Protein AF-A0A1Y5SYD5-F1 (afdb_monomer)

Structure (mmCIF, N/CA/C/O backbone):
data_AF-A0A1Y5SYD5-F1
#
_entry.id   AF-A0A1Y5SYD5-F1
#
loop_
_atom_site.group_PDB
_atom_site.id
_atom_site.type_symbol
_atom_site.label_atom_id
_atom_site.label_alt_id
_atom_site.label_comp_id
_atom_site.label_asym_id
_atom_site.label_entity_id
_atom_site.label_seq_id
_atom_site.pdbx_PDB_ins_code
_atom_site.Cartn_x
_atom_site.Cartn_y
_atom_site.Cartn_z
_atom_site.occupancy
_atom_site.B_iso_or_equiv
_atom_site.auth_seq_id
_atom_site.auth_comp_id
_atom_site.auth_asym_id
_atom_site.auth_atom_id
_atom_site.pdbx_PDB_model_num
ATOM 1 N N . MET A 1 1 ? -19.498 5.921 37.062 1.00 61.53 1 MET A N 1
ATOM 2 C CA . MET A 1 1 ? -19.412 4.989 35.910 1.00 61.53 1 MET A CA 1
ATOM 3 C C . MET A 1 1 ? -19.217 3.583 36.452 1.00 61.53 1 MET A C 1
ATOM 5 O O . MET A 1 1 ? -18.599 3.466 37.499 1.00 61.53 1 MET A O 1
ATOM 9 N N . THR A 1 2 ? -19.760 2.544 35.812 1.00 80.69 2 THR A N 1
ATOM 10 C CA . THR A 1 2 ? -19.455 1.154 36.202 1.00 80.69 2 THR A CA 1
ATOM 11 C C . THR A 1 2 ? -18.032 0.801 35.763 1.00 80.69 2 THR A C 1
ATOM 13 O O . THR A 1 2 ? -17.541 1.348 34.774 1.00 80.69 2 THR A O 1
ATOM 16 N N . GLU A 1 3 ? -17.371 -0.119 36.466 1.00 86.50 3 GLU A N 1
ATOM 17 C CA . GLU A 1 3 ? -16.031 -0.609 36.103 1.00 86.50 3 GLU A CA 1
ATOM 18 C C . GLU A 1 3 ? -15.981 -1.121 34.648 1.00 86.50 3 GLU A C 1
ATOM 20 O O . GLU A 1 3 ? -15.036 -0.848 33.909 1.00 86.50 3 GLU A O 1
ATOM 25 N N . ALA A 1 4 ? -17.060 -1.770 34.196 1.00 82.56 4 ALA A N 1
ATOM 26 C CA . ALA A 1 4 ? -17.231 -2.228 32.819 1.00 82.56 4 ALA A CA 1
ATOM 27 C C . ALA A 1 4 ? -17.229 -1.078 31.791 1.00 82.56 4 ALA A C 1
ATOM 29 O O . ALA A 1 4 ? -16.587 -1.186 30.750 1.00 82.56 4 ALA A O 1
ATOM 30 N N . SER A 1 5 ? -17.885 0.049 32.090 1.00 84.31 5 SER A N 1
ATOM 31 C CA . SER A 1 5 ? -17.905 1.224 31.206 1.00 84.31 5 SER A CA 1
ATOM 32 C C . SER A 1 5 ? -16.523 1.880 31.088 1.00 84.31 5 SER A C 1
ATOM 34 O O . SER A 1 5 ? -16.147 2.327 30.006 1.00 84.31 5 SER A O 1
ATOM 36 N N . ILE A 1 6 ? -15.738 1.890 32.171 1.00 88.62 6 ILE A N 1
ATOM 37 C CA . ILE A 1 6 ? -14.353 2.387 32.153 1.00 88.62 6 ILE A CA 1
ATOM 38 C C . ILE A 1 6 ? -13.479 1.488 31.267 1.00 88.62 6 ILE A C 1
ATOM 40 O O . ILE A 1 6 ? -12.752 1.996 30.414 1.00 88.62 6 ILE A O 1
ATOM 44 N N . LYS A 1 7 ? -13.599 0.163 31.415 1.00 90.81 7 LYS A N 1
ATOM 45 C CA . LYS A 1 7 ? -12.859 -0.820 30.607 1.00 90.81 7 LYS A CA 1
ATOM 46 C C . LYS A 1 7 ? -13.189 -0.723 29.113 1.00 90.81 7 LYS A C 1
ATOM 48 O O . LYS A 1 7 ? -12.272 -0.714 28.299 1.00 90.81 7 LYS A O 1
ATOM 53 N N . ILE A 1 8 ? -14.467 -0.592 28.744 1.00 91.00 8 ILE A N 1
ATOM 54 C CA . ILE A 1 8 ? -14.881 -0.416 27.337 1.00 91.00 8 ILE A CA 1
ATOM 55 C C . ILE A 1 8 ? -14.248 0.846 26.743 1.00 91.00 8 ILE A C 1
ATOM 57 O O . ILE A 1 8 ? -13.679 0.792 25.656 1.00 91.00 8 ILE A O 1
ATOM 61 N N . ARG A 1 9 ? -14.263 1.959 27.484 1.00 90.00 9 ARG A N 1
ATOM 62 C CA . ARG A 1 9 ? -13.658 3.216 27.031 1.00 90.00 9 ARG A CA 1
ATOM 63 C C . ARG A 1 9 ? -12.140 3.108 26.853 1.00 90.00 9 ARG A C 1
ATOM 65 O O . ARG A 1 9 ? -11.602 3.628 25.883 1.00 90.00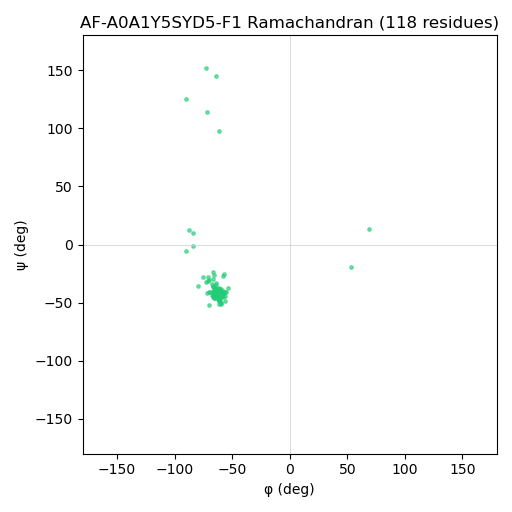 9 ARG A O 1
ATOM 72 N N . GLN A 1 10 ? -11.443 2.413 27.752 1.00 92.88 10 GLN A N 1
ATOM 73 C CA . GLN A 1 10 ? -10.005 2.151 27.607 1.00 92.88 10 GLN A CA 1
ATOM 74 C C . GLN A 1 10 ? -9.702 1.297 26.368 1.00 92.88 10 GLN A C 1
ATOM 76 O O . GLN A 1 10 ? -8.787 1.616 25.609 1.00 92.88 10 GLN A O 1
ATOM 81 N N . LEU A 1 11 ? -10.489 0.242 26.132 1.00 94.38 11 LEU A N 1
ATOM 82 C CA . LEU A 1 11 ? -10.358 -0.594 24.938 1.00 94.38 11 LEU A CA 1
ATOM 83 C C . LEU A 1 11 ? -10.627 0.196 23.657 1.00 94.38 11 LEU A C 1
ATOM 85 O O . LEU A 1 11 ? -9.928 -0.008 22.669 1.00 94.38 11 LEU A O 1
ATOM 89 N N . GLN A 1 12 ? -11.595 1.113 23.678 1.00 92.62 12 GLN A N 1
ATOM 90 C CA . GLN A 1 12 ? -11.895 1.976 22.540 1.00 92.62 12 GLN A CA 1
ATOM 91 C C . GLN A 1 12 ? -10.702 2.866 22.180 1.00 92.62 12 GLN A C 1
ATOM 93 O O . GLN A 1 12 ? -10.298 2.887 21.022 1.00 92.62 12 GLN A O 1
ATOM 98 N N . VAL A 1 13 ? -10.081 3.524 23.165 1.00 94.12 13 VAL A N 1
ATOM 99 C CA . VAL A 1 13 ? -8.885 4.355 22.934 1.00 94.12 13 VAL A CA 1
ATOM 100 C C . VAL A 1 13 ? -7.750 3.530 22.317 1.00 94.12 13 VAL A C 1
ATOM 102 O O . VAL A 1 13 ? -7.091 3.973 21.376 1.00 94.12 13 VAL A O 1
ATOM 105 N N . LEU A 1 14 ? -7.536 2.303 22.803 1.00 95.56 14 LEU A N 1
ATOM 106 C CA . LEU A 1 14 ? -6.526 1.401 22.243 1.00 95.56 14 LEU A CA 1
ATOM 107 C C . LEU A 1 14 ? -6.864 0.961 20.811 1.00 95.56 14 LEU A C 1
ATOM 109 O O . LEU A 1 14 ? -5.970 0.883 19.967 1.00 95.56 14 LEU A O 1
ATOM 113 N N . ALA A 1 15 ? -8.136 0.681 20.524 1.00 94.69 15 ALA A N 1
ATOM 114 C CA . ALA A 1 15 ? -8.590 0.294 19.192 1.00 94.69 15 ALA A CA 1
ATOM 115 C C . ALA A 1 15 ? -8.458 1.446 18.183 1.00 94.69 15 ALA A C 1
ATOM 117 O O . ALA A 1 15 ? -7.987 1.227 17.068 1.00 94.69 15 ALA A O 1
ATOM 118 N N . GLU A 1 16 ? -8.780 2.675 18.587 1.00 95.50 16 GLU A N 1
ATOM 119 C CA . GLU A 1 16 ? -8.593 3.884 17.778 1.00 95.50 16 GLU A CA 1
ATOM 120 C C . GLU A 1 16 ? -7.109 4.135 17.478 1.00 95.50 16 GLU A C 1
ATOM 122 O O . GLU A 1 16 ? -6.739 4.352 16.323 1.00 95.50 16 GLU A O 1
ATOM 127 N N . LEU A 1 17 ? -6.233 4.015 18.482 1.00 97.00 17 LEU A N 1
ATOM 128 C CA . LEU A 1 17 ? -4.786 4.130 18.280 1.00 97.00 17 LEU A CA 1
ATOM 129 C C . LEU A 1 17 ? -4.259 3.061 17.312 1.00 97.00 17 LEU A C 1
ATOM 131 O O . LEU A 1 17 ? -3.450 3.352 16.425 1.00 97.00 17 LEU A O 1
ATOM 135 N N . LYS A 1 18 ? -4.732 1.820 17.465 1.00 96.06 18 LYS A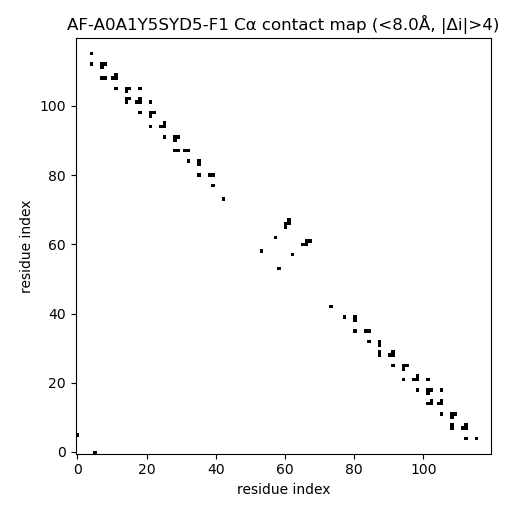 N 1
ATOM 136 C CA . LYS A 1 18 ? -4.374 0.715 16.575 1.00 96.06 18 LYS A CA 1
ATOM 137 C C . LYS A 1 18 ? -4.825 1.001 15.145 1.00 96.06 18 LYS A C 1
ATOM 139 O O . LYS A 1 18 ? -4.007 0.885 14.241 1.00 96.06 18 LYS A O 1
ATOM 144 N N . LEU A 1 19 ? -6.075 1.418 14.944 1.00 97.12 19 LEU A N 1
ATOM 145 C CA . LEU A 1 19 ? -6.600 1.792 13.631 1.00 97.12 19 LEU A CA 1
ATOM 146 C C . LEU A 1 19 ? -5.755 2.895 12.983 1.00 97.12 19 LEU A C 1
ATOM 148 O O . LEU A 1 19 ? -5.326 2.730 11.845 1.00 97.12 19 LEU A O 1
ATOM 152 N N . ASN A 1 20 ? -5.447 3.966 13.717 1.00 97.75 20 ASN A N 1
ATOM 153 C CA . ASN A 1 20 ? -4.609 5.055 13.210 1.00 97.75 20 ASN A CA 1
ATOM 154 C C . ASN A 1 20 ? -3.230 4.555 12.767 1.00 97.75 20 ASN A C 1
ATOM 156 O O . ASN A 1 20 ? -2.753 4.924 11.699 1.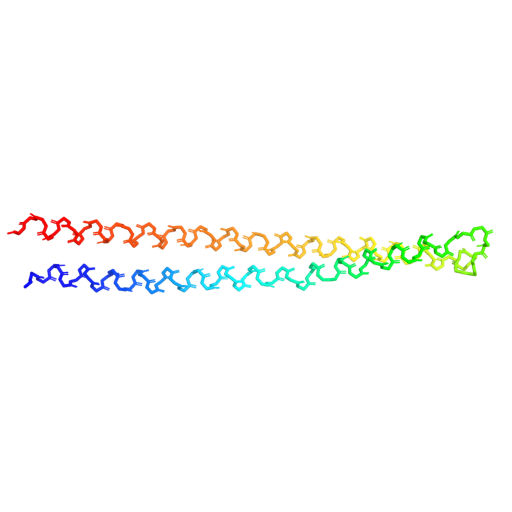00 97.75 20 ASN A O 1
ATOM 160 N N . THR A 1 21 ? -2.622 3.660 13.547 1.00 97.94 21 THR A N 1
ATOM 161 C CA . THR A 1 21 ? -1.339 3.036 13.192 1.00 97.94 21 THR A CA 1
ATOM 162 C C . THR A 1 21 ? -1.438 2.256 11.879 1.00 97.94 21 THR A C 1
ATOM 164 O O . THR A 1 21 ? -0.560 2.368 11.027 1.00 97.94 21 THR A O 1
ATOM 167 N N . GLU A 1 22 ? -2.506 1.478 11.684 1.00 97.06 22 GLU A N 1
ATOM 168 C CA . GLU A 1 22 ? -2.672 0.706 10.449 1.00 97.06 22 GLU A CA 1
ATOM 169 C C . GLU A 1 22 ? -2.967 1.590 9.227 1.00 97.06 22 GLU A C 1
ATOM 171 O O . GLU A 1 22 ? -2.545 1.246 8.123 1.00 97.06 22 GLU A O 1
ATOM 176 N N . LEU A 1 23 ? -3.637 2.733 9.412 1.00 96.94 23 LEU A N 1
ATOM 177 C CA . LEU A 1 23 ? -3.858 3.722 8.352 1.00 96.94 23 LEU A CA 1
ATOM 178 C C . LEU A 1 23 ? -2.561 4.434 7.948 1.00 96.94 23 LEU A C 1
ATOM 180 O O . LEU A 1 23 ? -2.315 4.622 6.758 1.00 96.94 23 LEU A O 1
ATOM 184 N N . VAL A 1 24 ? -1.706 4.782 8.916 1.00 97.88 24 VAL A N 1
ATOM 185 C CA . VAL A 1 24 ? -0.373 5.342 8.634 1.00 97.88 24 VAL A CA 1
ATOM 186 C C . VAL A 1 24 ? 0.456 4.348 7.822 1.00 97.88 24 VAL A C 1
ATOM 188 O O . VAL A 1 24 ? 0.983 4.712 6.775 1.00 97.88 24 VAL A O 1
ATOM 191 N N . ARG A 1 25 ? 0.472 3.071 8.216 1.00 96.75 25 ARG A N 1
ATOM 192 C CA . ARG A 1 25 ? 1.161 2.011 7.460 1.00 96.75 25 ARG A CA 1
ATOM 193 C C . ARG A 1 25 ? 0.624 1.841 6.040 1.00 96.75 25 ARG A C 1
ATOM 195 O O . ARG A 1 25 ? 1.404 1.655 5.113 1.00 96.75 25 ARG A O 1
ATOM 202 N N . LEU A 1 26 ? -0.695 1.926 5.837 1.00 95.50 26 LEU A N 1
ATOM 203 C CA . LEU A 1 26 ? -1.274 1.919 4.485 1.00 95.50 26 LEU A CA 1
ATOM 204 C C . LEU A 1 26 ? -0.762 3.087 3.639 1.00 95.50 26 LEU A C 1
ATOM 206 O O . LEU A 1 26 ? -0.456 2.903 2.459 1.00 95.50 26 LEU A O 1
ATOM 210 N N . SER A 1 27 ? -0.659 4.277 4.233 1.00 95.38 27 SER A N 1
ATOM 211 C CA . SER A 1 27 ? -0.109 5.452 3.557 1.00 95.38 27 SER A CA 1
ATOM 212 C C . SER A 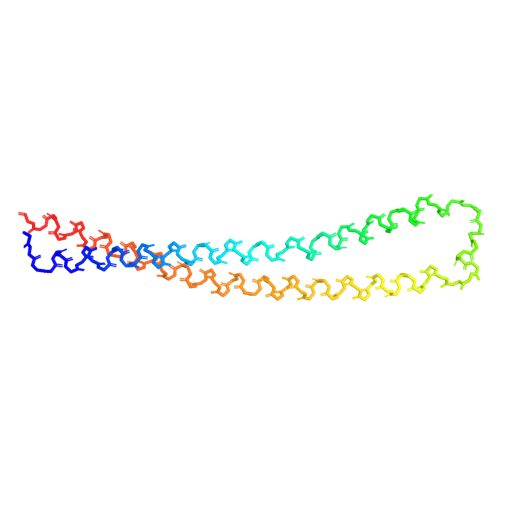1 27 ? 1.368 5.266 3.208 1.00 95.38 27 SER A C 1
ATOM 214 O O . SER A 1 27 ? 1.778 5.631 2.109 1.00 95.38 27 SER A O 1
ATOM 216 N N . GLU A 1 28 ? 2.161 4.685 4.108 1.00 97.00 28 GLU A N 1
ATOM 217 C CA . GLU A 1 28 ? 3.579 4.384 3.874 1.00 97.00 28 GLU A CA 1
ATOM 218 C C . GLU A 1 28 ? 3.753 3.400 2.710 1.00 97.00 28 GLU A C 1
ATOM 220 O O . GLU A 1 28 ? 4.504 3.685 1.779 1.00 97.00 28 GLU A O 1
ATOM 225 N N . ILE A 1 29 ? 2.989 2.301 2.693 1.00 94.88 29 ILE A N 1
ATOM 226 C CA . ILE A 1 29 ? 3.014 1.323 1.591 1.00 94.88 29 ILE A CA 1
ATOM 227 C C . ILE A 1 29 ? 2.587 1.978 0.274 1.00 94.88 29 ILE A C 1
ATOM 229 O O . ILE A 1 29 ? 3.194 1.733 -0.765 1.00 94.88 29 ILE A O 1
ATOM 233 N N . SER A 1 30 ? 1.573 2.844 0.304 1.00 91.56 30 SER A N 1
ATOM 234 C CA . SER A 1 30 ? 1.138 3.576 -0.893 1.00 91.56 30 SER A CA 1
ATOM 235 C C . SER A 1 30 ? 2.230 4.526 -1.400 1.00 91.56 30 SER A C 1
ATOM 237 O O . SER A 1 30 ? 2.381 4.718 -2.603 1.00 91.56 30 SER A O 1
ATOM 239 N N . HIS A 1 31 ? 3.038 5.092 -0.500 1.00 95.06 31 HIS A N 1
ATOM 240 C CA . HIS A 1 31 ? 4.176 5.925 -0.878 1.00 95.06 31 HIS A CA 1
ATOM 241 C C . HIS A 1 31 ? 5.323 5.117 -1.510 1.00 95.06 31 HIS A C 1
ATOM 243 O O . HIS A 1 31 ? 6.028 5.655 -2.369 1.00 95.06 31 HIS A O 1
ATOM 249 N N . GLU A 1 32 ? 5.479 3.826 -1.176 1.00 95.31 32 GLU A N 1
ATOM 250 C CA . GLU A 1 32 ? 6.452 2.931 -1.830 1.00 95.31 32 GLU A CA 1
ATOM 251 C C . GLU A 1 32 ? 6.221 2.836 -3.353 1.00 95.31 32 GLU A C 1
ATOM 253 O O . GLU A 1 32 ? 7.178 2.624 -4.098 1.00 95.31 32 GLU A O 1
ATOM 258 N N . GLU A 1 33 ? 4.988 3.045 -3.842 1.00 93.38 33 GLU A N 1
ATOM 259 C CA . GLU A 1 33 ? 4.655 3.020 -5.278 1.00 93.38 33 GLU A CA 1
ATOM 260 C C . GLU A 1 33 ? 5.310 4.174 -6.063 1.00 93.38 33 GLU A C 1
ATOM 262 O O . GLU A 1 33 ? 5.541 4.057 -7.270 1.00 93.38 33 GLU A O 1
ATOM 267 N N . SER A 1 34 ? 5.656 5.282 -5.396 1.00 94.94 34 SER A N 1
ATOM 268 C CA . SER A 1 34 ? 6.148 6.502 -6.051 1.00 94.94 34 SER A CA 1
ATOM 269 C C . SER A 1 34 ? 7.448 6.289 -6.834 1.00 94.94 34 SER A C 1
ATOM 271 O O . SER A 1 34 ? 7.574 6.758 -7.968 1.00 94.94 34 SER A O 1
ATOM 273 N N . VAL A 1 35 ? 8.400 5.541 -6.269 1.00 95.00 35 VAL A N 1
ATOM 274 C CA . VAL A 1 35 ? 9.716 5.309 -6.880 1.00 95.00 35 VAL A CA 1
ATOM 275 C C . VAL A 1 35 ? 9.613 4.414 -8.126 1.00 95.00 35 VAL A C 1
ATOM 277 O O . VAL A 1 35 ? 10.091 4.834 -9.184 1.00 95.00 35 VAL A O 1
ATOM 280 N N . PRO A 1 36 ? 8.974 3.226 -8.086 1.00 95.06 36 PRO A N 1
ATOM 281 C CA . PRO A 1 36 ? 8.753 2.415 -9.284 1.00 95.06 36 PRO A CA 1
ATOM 282 C C . PRO A 1 36 ? 7.996 3.163 -10.391 1.00 95.06 36 PRO A C 1
ATOM 284 O O . PRO A 1 36 ? 8.376 3.070 -11.560 1.00 95.06 36 PRO A O 1
ATOM 287 N N . LEU A 1 37 ? 6.974 3.953 -10.040 1.00 95.50 37 LEU A N 1
ATOM 288 C CA . LEU A 1 37 ? 6.218 4.753 -11.010 1.00 95.50 37 LEU A CA 1
ATOM 289 C C . LEU A 1 37 ? 7.077 5.846 -11.658 1.00 95.50 37 LEU A C 1
ATOM 291 O O . LEU A 1 37 ? 7.014 6.034 -12.874 1.00 95.50 37 LEU A O 1
ATOM 295 N N . ALA A 1 38 ? 7.917 6.534 -10.880 1.00 96.19 38 ALA A N 1
ATOM 296 C CA . ALA A 1 38 ? 8.849 7.527 -11.410 1.00 96.19 38 ALA A CA 1
ATOM 297 C C . ALA A 1 38 ? 9.853 6.897 -12.389 1.00 96.19 38 ALA A C 1
ATOM 299 O O . ALA A 1 38 ? 10.094 7.446 -13.465 1.00 96.19 38 ALA A O 1
ATOM 300 N N . ARG A 1 39 ? 10.382 5.710 -12.064 1.00 95.31 39 ARG A N 1
ATOM 301 C CA . ARG A 1 39 ? 11.291 4.961 -12.949 1.00 95.31 39 ARG A CA 1
ATOM 302 C C . ARG A 1 39 ? 10.601 4.530 -14.242 1.00 95.31 39 ARG A C 1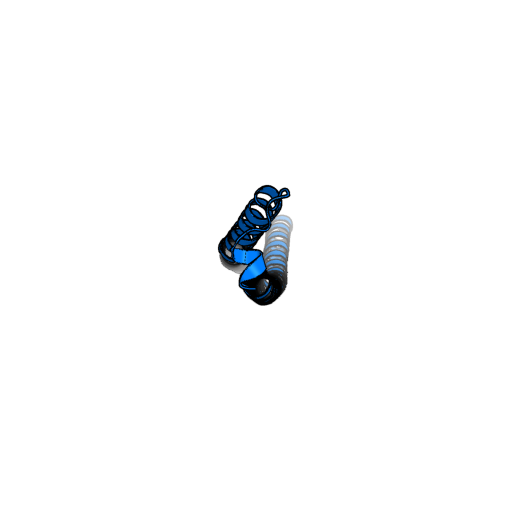
ATOM 304 O O . ARG A 1 39 ? 11.177 4.677 -15.316 1.00 95.31 39 ARG A O 1
ATOM 311 N N . LEU A 1 40 ? 9.356 4.057 -14.160 1.00 95.44 40 LEU A N 1
ATOM 312 C CA . LEU A 1 40 ? 8.568 3.699 -15.341 1.00 95.44 40 LEU A CA 1
ATOM 313 C C . LEU A 1 40 ? 8.339 4.911 -16.251 1.00 95.44 40 LEU A C 1
ATOM 315 O O . LEU A 1 40 ? 8.487 4.808 -17.468 1.00 95.44 40 LEU A O 1
ATOM 319 N N . LYS A 1 41 ? 8.012 6.063 -15.652 1.00 95.31 41 LYS A N 1
ATOM 320 C CA . LYS A 1 41 ? 7.824 7.325 -16.371 1.00 95.31 41 LYS A CA 1
ATOM 321 C C . LYS A 1 41 ? 9.107 7.767 -17.074 1.00 95.31 41 LYS A C 1
ATOM 323 O O . LYS A 1 41 ? 9.030 8.157 -18.233 1.00 95.31 41 LYS A O 1
ATOM 328 N N . ALA A 1 42 ? 10.262 7.655 -16.417 1.00 94.50 42 ALA A N 1
ATOM 329 C CA . ALA A 1 42 ? 11.553 7.984 -17.018 1.00 94.50 42 ALA A CA 1
ATOM 330 C C . ALA A 1 42 ? 11.854 7.111 -18.250 1.00 94.50 42 ALA A C 1
ATOM 332 O O . ALA A 1 42 ? 12.227 7.634 -19.295 1.00 94.50 42 ALA A O 1
ATOM 333 N N . ILE A 1 43 ? 11.607 5.796 -18.175 1.00 93.31 43 ILE A N 1
ATOM 334 C CA . ILE A 1 43 ? 11.783 4.897 -19.330 1.00 93.31 43 ILE A CA 1
ATOM 335 C C . ILE A 1 43 ? 10.822 5.268 -20.465 1.00 93.31 43 ILE A C 1
ATOM 337 O O . ILE A 1 43 ? 11.220 5.282 -21.625 1.00 93.31 43 ILE A O 1
ATOM 341 N N . ALA A 1 44 ? 9.562 5.581 -20.151 1.00 92.19 44 ALA A N 1
ATOM 342 C CA . ALA A 1 44 ? 8.580 5.976 -21.160 1.00 92.19 44 ALA A CA 1
ATOM 343 C C . ALA A 1 44 ? 8.947 7.300 -21.857 1.00 92.19 44 ALA A C 1
ATOM 345 O O . ALA A 1 44 ? 8.743 7.427 -23.061 1.00 92.19 44 ALA A O 1
ATOM 346 N N . GLN A 1 45 ? 9.508 8.264 -21.120 1.00 91.38 45 GLN A N 1
ATOM 347 C CA . GLN A 1 45 ? 10.015 9.520 -21.683 1.00 91.38 45 GLN A CA 1
ATOM 348 C C . GLN A 1 45 ? 11.194 9.273 -22.630 1.00 91.38 45 GLN A C 1
ATOM 350 O O . GLN A 1 45 ? 11.221 9.795 -23.744 1.00 91.38 45 GLN A O 1
ATOM 355 N N . GLU A 1 46 ? 12.130 8.415 -22.234 1.00 87.50 46 GLU A N 1
ATOM 356 C CA . GLU A 1 46 ? 13.260 8.047 -23.087 1.00 87.50 46 GLU A CA 1
ATOM 357 C C . GLU A 1 46 ? 12.790 7.312 -24.361 1.00 87.50 46 GLU A C 1
ATOM 359 O O . GLU A 1 46 ? 13.256 7.605 -25.460 1.00 87.50 46 GLU A O 1
ATOM 364 N N . GLU A 1 47 ? 11.780 6.435 -24.263 1.00 86.50 47 GLU A N 1
ATOM 365 C CA . GLU A 1 47 ? 11.156 5.787 -25.432 1.00 86.50 47 GLU A CA 1
ATOM 366 C C . GLU A 1 47 ? 10.546 6.788 -26.416 1.00 86.50 47 GLU A C 1
ATOM 368 O O . GLU A 1 47 ? 10.628 6.575 -27.627 1.00 86.50 47 GLU A O 1
ATOM 373 N N . THR A 1 48 ? 9.922 7.861 -25.923 1.00 84.25 48 THR A N 1
ATOM 374 C CA . THR A 1 48 ? 9.400 8.920 -26.797 1.00 84.25 48 THR A CA 1
ATOM 375 C C . THR A 1 48 ? 10.527 9.687 -27.482 1.00 84.25 48 THR A C 1
ATOM 377 O O . THR A 1 48 ? 10.483 9.848 -28.699 1.00 84.25 48 THR A O 1
ATOM 380 N N . HIS A 1 49 ? 11.595 10.036 -26.757 1.00 79.44 49 HIS A N 1
ATOM 381 C CA . HIS A 1 49 ? 12.762 10.704 -27.340 1.00 79.44 49 HIS A CA 1
ATOM 382 C C . HIS A 1 49 ? 13.445 9.864 -28.429 1.00 79.44 49 HIS A C 1
ATOM 384 O O . HIS A 1 49 ? 13.836 10.399 -29.467 1.00 79.44 49 HIS A O 1
ATOM 390 N N . HIS A 1 50 ? 13.552 8.547 -28.241 1.00 72.88 50 HIS A N 1
ATOM 391 C CA . HIS A 1 50 ? 14.101 7.652 -29.262 1.00 72.88 50 HIS A CA 1
ATOM 392 C C . HIS A 1 50 ? 13.231 7.569 -30.523 1.00 72.88 50 HIS A C 1
ATOM 394 O O . HIS A 1 50 ? 13.770 7.494 -31.627 1.00 72.88 50 HIS A O 1
ATOM 400 N N . LYS A 1 51 ? 11.900 7.604 -30.381 1.00 71.81 51 LYS A N 1
ATOM 401 C CA . LYS A 1 51 ? 10.967 7.575 -31.520 1.00 71.81 51 LYS A CA 1
ATOM 402 C C . LYS A 1 51 ? 10.975 8.881 -32.309 1.00 71.81 51 LYS A C 1
ATOM 404 O O . LYS A 1 51 ? 10.990 8.835 -33.536 1.00 71.81 51 LYS A O 1
ATOM 409 N N . ASP A 1 52 ? 11.015 10.018 -31.620 1.00 68.44 52 ASP A N 1
ATOM 410 C CA . ASP A 1 52 ? 10.973 11.342 -32.250 1.00 68.44 52 ASP A CA 1
ATOM 411 C C . ASP A 1 52 ? 12.274 11.666 -33.009 1.00 68.44 52 ASP A C 1
ATOM 413 O O . ASP A 1 52 ? 12.242 12.311 -34.056 1.00 68.44 52 ASP A O 1
ATOM 417 N N . ASN A 1 53 ? 13.416 11.146 -32.545 1.00 62.38 53 ASN A N 1
ATOM 418 C CA . ASN A 1 53 ? 14.721 11.309 -33.199 1.00 62.38 53 ASN A CA 1
ATOM 419 C C . ASN A 1 53 ? 14.994 10.286 -34.327 1.00 62.38 53 ASN A C 1
ATOM 421 O O . ASN A 1 53 ? 16.054 10.330 -34.948 1.00 62.38 53 ASN A O 1
ATOM 425 N N . GLY A 1 54 ? 14.074 9.350 -34.594 1.00 56.56 54 GLY A N 1
ATOM 426 C CA . GLY A 1 54 ? 14.222 8.280 -35.595 1.00 56.56 54 GLY A CA 1
ATOM 427 C C . GLY A 1 54 ? 13.785 8.644 -37.023 1.00 56.56 54 GLY A C 1
ATOM 428 O O . GLY A 1 54 ? 13.610 7.753 -37.856 1.00 56.56 54 GLY A O 1
ATOM 429 N N . GLY A 1 55 ? 13.550 9.925 -37.315 1.00 49.41 55 GLY A N 1
ATOM 430 C CA . GLY A 1 55 ? 13.081 10.392 -38.621 1.00 49.41 55 GLY A CA 1
ATOM 431 C C . GLY A 1 55 ? 14.147 10.320 -39.723 1.00 49.41 55 GLY A C 1
ATOM 432 O O . GLY A 1 55 ? 15.105 11.077 -39.688 1.00 49.41 55 GLY A O 1
ATOM 433 N N . PHE A 1 56 ? 13.914 9.447 -40.714 1.00 50.12 56 PHE A N 1
ATOM 434 C CA . PHE A 1 56 ? 14.487 9.334 -42.079 1.00 50.12 56 PHE A CA 1
ATOM 435 C C . PHE A 1 56 ? 16.017 9.288 -42.285 1.00 50.12 56 PHE A C 1
ATOM 437 O O . PHE A 1 56 ? 16.463 8.785 -43.316 1.00 50.12 56 PHE A O 1
ATOM 444 N N . GLU A 1 57 ? 16.835 9.722 -41.332 1.00 55.84 57 GLU A N 1
ATOM 445 C CA . GLU A 1 57 ? 18.274 9.475 -41.330 1.00 55.84 57 GLU A CA 1
ATOM 446 C C . GLU A 1 57 ? 18.551 8.165 -40.592 1.00 55.84 57 GLU A C 1
ATOM 448 O O . GLU A 1 57 ? 18.131 7.973 -39.450 1.00 55.84 57 GLU A O 1
ATOM 453 N N . ILE A 1 58 ? 19.252 7.234 -41.246 1.00 56.53 58 ILE A N 1
ATOM 454 C CA . ILE A 1 58 ? 19.732 6.016 -40.589 1.00 56.53 58 ILE A CA 1
ATOM 455 C C . ILE A 1 58 ? 20.679 6.458 -39.470 1.00 56.53 58 ILE A C 1
ATOM 457 O O . ILE A 1 58 ? 21.846 6.769 -39.713 1.00 56.53 58 ILE A O 1
ATOM 461 N N . SER A 1 59 ? 20.165 6.520 -38.242 1.00 61.97 59 SER A N 1
ATOM 462 C CA . SER A 1 59 ? 20.946 6.986 -37.105 1.00 61.97 59 SER A CA 1
ATOM 463 C C . SER A 1 59 ? 22.120 6.033 -36.861 1.00 61.97 59 SER A C 1
ATOM 465 O O . SER A 1 59 ? 22.017 4.812 -37.018 1.00 61.97 59 SER A O 1
ATOM 467 N N . GLN A 1 60 ? 23.260 6.578 -36.440 1.00 60.97 60 GLN A N 1
ATOM 468 C CA . GLN A 1 60 ? 24.457 5.790 -36.129 1.00 60.97 60 GLN A CA 1
ATOM 469 C C . GLN A 1 60 ? 24.188 4.712 -35.055 1.00 60.97 60 GLN A C 1
ATOM 471 O O . GLN A 1 60 ? 24.841 3.669 -35.041 1.00 60.97 60 GLN A O 1
ATOM 476 N N . ALA A 1 61 ? 23.186 4.930 -34.194 1.00 60.31 61 ALA A N 1
ATOM 477 C CA . ALA A 1 61 ? 22.728 3.971 -33.189 1.00 60.31 61 ALA A CA 1
ATOM 478 C C . ALA A 1 61 ? 21.954 2.780 -33.787 1.00 60.31 61 ALA A C 1
ATOM 480 O O . ALA A 1 61 ? 22.041 1.666 -33.260 1.00 60.31 61 ALA A O 1
ATOM 481 N N . ALA A 1 62 ? 21.229 2.991 -34.891 1.00 60.81 62 ALA A N 1
ATOM 482 C CA . ALA A 1 62 ? 20.582 1.918 -35.642 1.00 60.81 62 ALA A CA 1
ATOM 483 C C . ALA A 1 62 ? 21.626 1.044 -36.360 1.00 60.81 62 ALA A C 1
ATOM 485 O O . ALA A 1 62 ? 21.547 -0.182 -36.307 1.00 60.81 62 ALA A O 1
ATOM 486 N N . LEU A 1 63 ? 22.662 1.663 -36.940 1.00 62.03 63 LEU A N 1
ATOM 487 C CA . LEU A 1 63 ? 23.778 0.958 -37.589 1.00 62.03 63 LEU A CA 1
ATOM 488 C C . LEU A 1 63 ? 24.642 0.151 -36.606 1.00 62.03 63 LEU A C 1
ATOM 490 O O . LEU A 1 63 ? 25.200 -0.876 -36.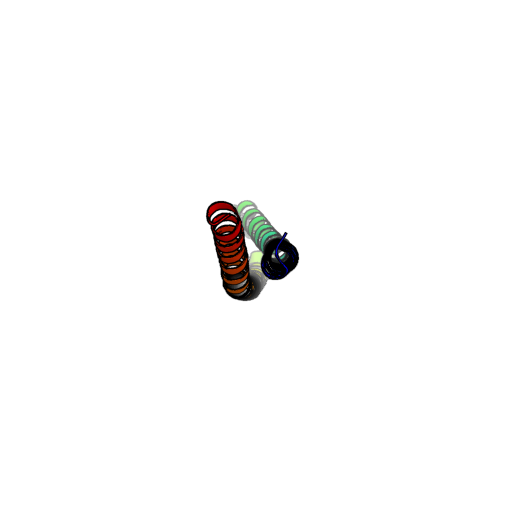984 1.00 62.03 63 LEU A O 1
ATOM 494 N N . SER A 1 64 ? 24.747 0.585 -35.347 1.00 70.31 64 SER A N 1
ATOM 495 C CA . SER A 1 64 ? 25.538 -0.092 -34.308 1.00 70.31 64 SER A CA 1
ATOM 496 C C . SER A 1 64 ? 24.758 -1.139 -33.495 1.00 70.31 64 SER A C 1
ATOM 498 O O . SER A 1 64 ? 25.341 -1.822 -32.647 1.00 70.31 64 SER A O 1
ATOM 500 N N . GLY A 1 65 ? 23.441 -1.265 -33.711 1.00 73.44 65 GLY A N 1
ATOM 501 C CA . GLY A 1 65 ? 22.562 -2.147 -32.932 1.00 73.44 65 GLY A CA 1
ATOM 502 C C . GLY A 1 65 ? 22.350 -1.704 -31.476 1.00 73.44 65 GLY A C 1
ATOM 503 O O . GLY A 1 65 ? 21.853 -2.484 -30.658 1.00 73.44 65 GLY A O 1
ATOM 504 N N . MET A 1 66 ? 22.730 -0.470 -31.127 1.00 76.38 66 MET A N 1
ATOM 505 C CA . MET A 1 66 ? 22.522 0.094 -29.788 1.00 76.38 66 MET A CA 1
ATOM 506 C C . MET A 1 66 ? 21.036 0.246 -29.454 1.00 76.38 66 MET A C 1
ATOM 508 O O . MET A 1 66 ? 20.663 -0.006 -28.311 1.00 76.38 66 MET A O 1
ATOM 512 N N . ASP A 1 67 ? 20.194 0.559 -30.443 1.00 80.69 67 ASP A N 1
ATOM 513 C CA . ASP A 1 67 ? 18.739 0.658 -30.259 1.00 80.69 67 ASP A CA 1
ATOM 514 C C . ASP A 1 67 ? 18.131 -0.681 -29.802 1.00 80.69 67 ASP A C 1
ATOM 516 O O . ASP A 1 67 ? 17.433 -0.754 -28.794 1.00 80.69 67 ASP A O 1
ATOM 520 N N . VAL A 1 68 ? 18.515 -1.790 -30.443 1.00 83.25 68 VAL A N 1
ATOM 521 C CA . VAL A 1 68 ? 18.058 -3.138 -30.057 1.00 83.25 68 VAL A CA 1
ATOM 522 C C . VAL A 1 68 ? 18.506 -3.495 -28.635 1.00 83.25 68 VAL A C 1
ATOM 524 O O . VAL A 1 68 ? 17.727 -4.037 -27.847 1.00 83.25 68 VAL A O 1
ATOM 527 N N . LYS A 1 69 ? 19.756 -3.179 -28.265 1.00 86.50 69 LYS A N 1
ATOM 528 C CA . LYS A 1 69 ? 20.260 -3.414 -26.899 1.00 86.50 69 LYS A CA 1
ATOM 529 C C . LYS A 1 69 ? 19.494 -2.592 -25.866 1.00 86.50 69 LYS A C 1
ATOM 531 O O . LYS A 1 69 ? 19.156 -3.121 -24.805 1.00 86.50 69 LYS A O 1
ATOM 536 N N . TRP A 1 70 ? 19.206 -1.334 -26.184 1.00 88.00 70 TRP A N 1
ATOM 537 C CA . TRP A 1 70 ? 18.437 -0.450 -25.324 1.00 88.00 70 TRP A CA 1
ATOM 538 C C . TRP A 1 70 ? 16.995 -0.941 -25.154 1.00 88.00 70 TRP A C 1
ATOM 540 O O . TRP A 1 70 ? 16.534 -1.067 -24.024 1.00 88.00 70 TRP A O 1
ATOM 550 N N . GLN A 1 71 ? 16.318 -1.350 -26.231 1.00 88.50 71 GLN A N 1
ATOM 551 C CA . GLN A 1 71 ? 14.963 -1.913 -26.169 1.00 88.50 71 GLN A CA 1
ATOM 552 C C . GLN A 1 71 ? 14.899 -3.191 -25.317 1.00 88.50 71 GLN A C 1
ATOM 554 O O . GLN A 1 71 ? 13.980 -3.369 -24.513 1.00 88.50 71 GLN A O 1
ATOM 559 N N . ILE A 1 72 ? 15.893 -4.079 -25.440 1.00 92.00 72 ILE A N 1
ATOM 560 C CA . ILE A 1 72 ? 15.991 -5.284 -24.600 1.00 92.00 72 ILE A CA 1
ATOM 561 C C . ILE A 1 72 ? 16.170 -4.902 -23.128 1.00 92.00 72 ILE A C 1
ATOM 563 O O . ILE A 1 72 ? 15.517 -5.494 -22.260 1.00 92.00 72 ILE A O 1
ATOM 567 N N . TRP A 1 73 ? 17.045 -3.935 -22.839 1.00 93.50 73 TRP A N 1
ATOM 568 C CA . TRP A 1 73 ? 17.250 -3.421 -21.487 1.00 93.50 73 TRP A CA 1
ATOM 569 C C . TRP A 1 73 ? 15.963 -2.800 -20.928 1.00 93.50 73 TRP A C 1
ATOM 571 O O . TRP A 1 73 ? 15.500 -3.237 -19.876 1.00 93.50 73 TRP A O 1
ATOM 581 N N . ALA A 1 74 ? 15.319 -1.893 -21.665 1.00 93.62 74 ALA A N 1
ATOM 582 C CA . ALA A 1 74 ? 14.077 -1.233 -21.270 1.00 93.62 74 ALA A CA 1
ATOM 583 C C . ALA A 1 74 ? 12.957 -2.252 -21.009 1.00 93.62 74 ALA A C 1
ATOM 585 O O . ALA A 1 74 ? 12.247 -2.168 -20.007 1.00 93.62 74 ALA A O 1
ATOM 586 N N . GLY A 1 75 ? 12.837 -3.280 -21.854 1.00 94.44 75 GLY A N 1
ATOM 587 C CA . GLY A 1 75 ? 11.881 -4.366 -21.657 1.00 94.44 75 GLY A CA 1
ATOM 588 C C . GLY A 1 75 ? 12.148 -5.194 -20.395 1.00 94.44 75 GLY A C 1
ATOM 589 O O . GLY A 1 75 ? 11.203 -5.584 -19.705 1.00 94.44 75 GLY A O 1
ATOM 590 N N . ARG A 1 76 ? 13.417 -5.472 -20.064 1.00 96.56 76 ARG A N 1
ATOM 591 C CA . ARG A 1 76 ? 13.789 -6.150 -18.806 1.00 96.56 76 ARG A CA 1
ATOM 592 C C . ARG A 1 76 ? 13.484 -5.273 -17.597 1.00 96.56 76 ARG A C 1
ATOM 594 O O . ARG A 1 76 ? 12.879 -5.758 -16.644 1.00 96.56 76 ARG A O 1
ATOM 601 N N . GLU A 1 77 ? 13.837 -3.998 -17.675 1.00 96.69 77 GLU A N 1
ATOM 602 C CA . GLU A 1 77 ? 13.657 -3.042 -16.589 1.00 96.69 77 GLU A CA 1
ATOM 603 C C . GLU A 1 77 ? 12.174 -2.827 -16.273 1.00 96.69 77 GLU A C 1
ATOM 605 O O . GLU A 1 77 ? 11.756 -2.948 -15.123 1.00 96.69 77 GLU A O 1
ATOM 610 N N . LYS A 1 78 ? 11.336 -2.644 -17.301 1.00 97.12 78 LYS A N 1
ATOM 611 C CA . LYS A 1 78 ? 9.877 -2.560 -17.146 1.00 97.12 78 LYS A CA 1
ATOM 612 C C . LYS A 1 78 ? 9.296 -3.786 -16.451 1.00 97.12 78 LYS A C 1
ATOM 614 O O . LYS A 1 78 ? 8.467 -3.635 -15.560 1.00 97.12 78 LYS A O 1
ATOM 619 N N . ARG A 1 79 ? 9.730 -4.999 -16.818 1.00 97.25 79 ARG A N 1
ATOM 620 C CA . ARG A 1 79 ? 9.274 -6.230 -16.146 1.00 97.25 79 ARG A CA 1
ATOM 621 C C . ARG A 1 79 ? 9.681 -6.262 -14.674 1.00 97.25 79 ARG A C 1
ATOM 623 O O . ARG A 1 79 ? 8.857 -6.634 -13.844 1.00 97.25 79 ARG A O 1
ATOM 630 N N . SER A 1 80 ? 10.905 -5.841 -14.353 1.00 97.19 80 SER A N 1
ATOM 631 C CA . SER A 1 80 ? 11.359 -5.726 -12.962 1.00 97.19 80 SER A CA 1
ATOM 632 C C . SER A 1 80 ? 10.493 -4.739 -12.176 1.00 97.19 80 SER A C 1
ATOM 634 O O . SER A 1 80 ? 9.964 -5.085 -11.125 1.00 97.19 80 SER A O 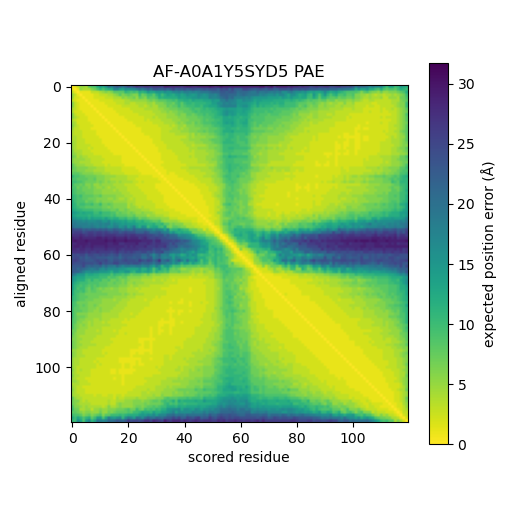1
ATOM 636 N N . ILE A 1 81 ? 10.259 -3.545 -12.727 1.00 97.31 81 ILE A N 1
ATOM 637 C CA . ILE A 1 81 ? 9.426 -2.506 -12.107 1.00 97.31 81 ILE A CA 1
ATOM 638 C C . ILE A 1 81 ? 7.984 -2.994 -11.901 1.00 97.31 81 ILE A C 1
ATOM 640 O O . ILE A 1 81 ? 7.401 -2.762 -10.845 1.00 97.31 81 ILE A O 1
ATOM 644 N N . MET A 1 82 ? 7.401 -3.700 -12.876 1.00 97.00 82 MET A N 1
ATOM 645 C CA . MET A 1 82 ? 6.059 -4.282 -12.738 1.00 97.00 82 MET A CA 1
ATOM 646 C C . MET A 1 82 ? 6.001 -5.341 -11.635 1.00 97.00 82 MET A C 1
ATOM 648 O O . MET A 1 82 ? 5.035 -5.380 -10.877 1.00 97.00 82 MET A O 1
ATOM 652 N N . SER A 1 83 ? 7.039 -6.172 -11.505 1.00 97.69 83 SER A N 1
ATOM 653 C CA . SER A 1 83 ? 7.143 -7.129 -10.400 1.00 97.69 83 SER A CA 1
ATOM 654 C C . SER A 1 83 ? 7.218 -6.419 -9.045 1.00 97.69 83 SER A C 1
ATOM 656 O O . SER A 1 83 ? 6.616 -6.876 -8.072 1.00 97.69 83 SER A O 1
ATOM 658 N N . ASP A 1 84 ? 7.931 -5.295 -8.973 1.00 96.62 84 ASP A N 1
ATOM 659 C CA . ASP A 1 84 ? 8.035 -4.499 -7.752 1.00 96.62 84 ASP A CA 1
ATOM 660 C C . ASP A 1 84 ? 6.689 -3.882 -7.366 1.00 96.62 84 ASP A C 1
ATOM 662 O O . ASP A 1 84 ? 6.280 -3.977 -6.207 1.00 96.62 84 ASP A O 1
ATOM 666 N N . LEU A 1 85 ? 5.971 -3.322 -8.342 1.00 97.12 85 LEU A N 1
ATOM 667 C CA . LEU A 1 85 ? 4.621 -2.788 -8.159 1.00 97.12 85 LEU A CA 1
ATOM 668 C C . LEU A 1 85 ? 3.628 -3.872 -7.732 1.00 97.12 85 LEU A C 1
ATOM 670 O O . LEU A 1 85 ? 2.844 -3.644 -6.816 1.00 97.12 85 LEU A O 1
ATOM 674 N N . ALA A 1 86 ? 3.687 -5.065 -8.327 1.00 97.56 86 ALA A N 1
ATOM 675 C CA . ALA A 1 86 ? 2.833 -6.186 -7.936 1.00 97.56 86 ALA A CA 1
ATOM 676 C C . ALA A 1 86 ? 3.073 -6.604 -6.476 1.00 97.56 86 ALA A C 1
ATOM 678 O O . ALA A 1 86 ? 2.131 -6.835 -5.720 1.00 97.56 86 ALA A O 1
ATOM 679 N N . ARG A 1 87 ? 4.337 -6.639 -6.046 1.00 97.44 87 ARG A N 1
ATOM 680 C CA . ARG A 1 87 ? 4.702 -6.925 -4.654 1.00 97.44 87 ARG A CA 1
ATOM 681 C C . ARG A 1 87 ? 4.223 -5.835 -3.692 1.00 97.44 87 ARG A C 1
ATOM 683 O O . ARG A 1 87 ? 3.786 -6.162 -2.592 1.00 97.44 87 ARG A O 1
ATOM 690 N N . ILE A 1 88 ? 4.294 -4.560 -4.077 1.00 97.25 88 ILE A N 1
ATOM 691 C CA . ILE A 1 88 ? 3.744 -3.455 -3.273 1.00 97.25 88 ILE A CA 1
ATOM 692 C C . ILE A 1 88 ? 2.217 -3.568 -3.185 1.00 97.25 88 ILE A C 1
ATOM 694 O O . ILE A 1 88 ? 1.662 -3.459 -2.094 1.00 97.25 88 ILE A O 1
ATOM 698 N N . ALA A 1 89 ? 1.543 -3.881 -4.293 1.00 96.12 89 ALA A N 1
ATOM 699 C CA . ALA A 1 89 ? 0.099 -4.096 -4.315 1.00 96.12 89 ALA A CA 1
ATOM 700 C C . ALA A 1 89 ? -0.327 -5.245 -3.385 1.00 96.12 89 ALA A C 1
ATOM 702 O O . ALA A 1 89 ? -1.291 -5.090 -2.637 1.00 96.12 89 ALA A O 1
ATOM 703 N N . GLN A 1 90 ? 0.426 -6.351 -3.366 1.00 97.75 90 GLN A N 1
ATOM 704 C CA . GLN A 1 90 ? 0.192 -7.451 -2.429 1.00 97.75 90 GLN A CA 1
ATOM 705 C C . GLN A 1 90 ? 0.309 -6.986 -0.971 1.00 97.75 90 GLN A C 1
ATOM 707 O O . GLN A 1 90 ? -0.625 -7.174 -0.195 1.00 97.75 90 GLN A O 1
ATOM 712 N N . LYS A 1 91 ? 1.411 -6.309 -0.609 1.00 97.56 91 LYS A N 1
ATOM 713 C CA . LYS A 1 91 ? 1.590 -5.750 0.744 1.00 97.56 91 LYS A CA 1
ATOM 714 C C . LYS A 1 91 ? 0.432 -4.829 1.137 1.00 97.56 91 LYS A C 1
ATOM 716 O O . LYS A 1 91 ? -0.008 -4.840 2.285 1.00 97.56 91 LYS A O 1
ATOM 721 N N . ARG A 1 92 ? -0.038 -4.008 0.194 1.00 97.38 92 ARG A N 1
ATOM 722 C CA . ARG A 1 92 ? -1.134 -3.064 0.415 1.00 97.38 92 ARG A CA 1
ATOM 723 C C . ARG A 1 92 ? -2.438 -3.791 0.721 1.00 97.38 92 ARG A C 1
ATOM 725 O O . ARG A 1 92 ? -3.143 -3.371 1.633 1.00 97.38 92 ARG A O 1
ATOM 732 N N . GLU A 1 93 ? -2.748 -4.866 0.000 1.00 97.19 93 GLU A N 1
ATOM 733 C CA . GLU A 1 93 ? -3.950 -5.664 0.262 1.00 97.19 93 GLU A CA 1
ATOM 734 C C . GLU A 1 93 ? -3.868 -6.381 1.615 1.00 97.19 93 GLU A C 1
ATOM 736 O O . GLU A 1 93 ? -4.809 -6.304 2.407 1.00 97.19 93 GLU A O 1
ATOM 741 N N . ASP A 1 94 ? -2.722 -6.985 1.936 1.00 97.75 94 ASP A N 1
ATOM 742 C CA . ASP A 1 94 ? -2.504 -7.636 3.233 1.00 97.75 94 ASP A CA 1
ATOM 743 C C . ASP A 1 94 ? -2.709 -6.640 4.388 1.00 97.75 94 ASP A C 1
ATOM 745 O O . ASP A 1 94 ? -3.425 -6.906 5.359 1.00 97.75 94 ASP A O 1
ATOM 749 N N . GLN A 1 95 ? -2.147 -5.439 4.251 1.00 97.69 95 GLN A N 1
ATOM 750 C CA . GLN A 1 95 ? -2.312 -4.367 5.225 1.00 97.69 95 GLN A CA 1
ATOM 751 C C . GLN A 1 95 ? -3.758 -3.835 5.273 1.00 97.69 95 GLN A C 1
ATOM 753 O O . GLN A 1 95 ? -4.254 -3.482 6.347 1.00 97.69 95 GLN A O 1
ATOM 758 N N . LEU A 1 96 ? -4.472 -3.805 4.143 1.00 97.31 96 LEU A N 1
ATOM 759 C CA . LEU A 1 96 ? -5.870 -3.379 4.081 1.00 97.31 96 LEU A CA 1
ATOM 760 C C . LEU A 1 96 ? -6.777 -4.330 4.866 1.00 97.31 96 LEU A C 1
ATOM 762 O O . LEU A 1 96 ? -7.684 -3.874 5.564 1.00 97.31 96 LEU A O 1
ATOM 766 N N . VAL A 1 97 ? -6.524 -5.639 4.801 1.00 98.06 97 VAL A N 1
ATOM 767 C CA . VAL A 1 97 ? -7.232 -6.636 5.617 1.00 98.06 97 VAL A CA 1
ATOM 768 C C . VAL A 1 97 ? -7.024 -6.356 7.109 1.0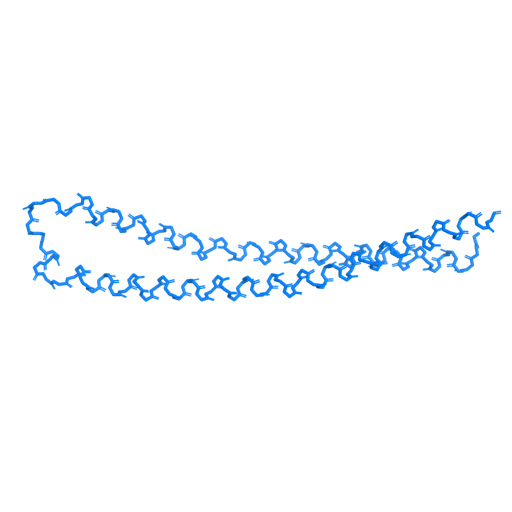0 98.06 97 VAL A C 1
ATOM 770 O O . VAL A 1 97 ? -7.991 -6.315 7.874 1.00 98.06 97 VAL A O 1
ATOM 773 N N . ILE A 1 98 ? -5.788 -6.072 7.530 1.00 97.62 98 ILE A N 1
ATOM 774 C CA . ILE A 1 98 ? -5.473 -5.729 8.926 1.00 97.62 98 ILE A CA 1
ATOM 775 C C . ILE A 1 98 ? -6.206 -4.447 9.355 1.00 97.62 98 ILE A C 1
ATOM 777 O O . ILE A 1 98 ? -6.836 -4.421 10.418 1.00 97.62 98 ILE A O 1
ATOM 781 N N . ALA A 1 99 ? -6.184 -3.405 8.521 1.00 96.38 99 ALA A N 1
ATOM 782 C CA . ALA A 1 99 ? -6.871 -2.144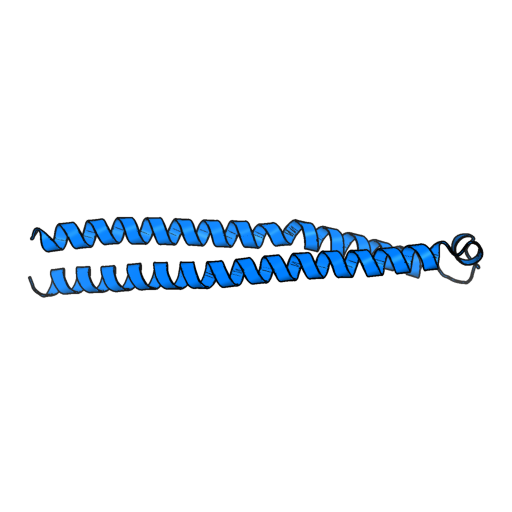 8.790 1.00 96.38 99 ALA A CA 1
ATOM 783 C C . ALA A 1 99 ? -8.397 -2.323 8.886 1.00 96.38 99 ALA A C 1
ATOM 785 O O . ALA A 1 99 ? -9.017 -1.783 9.803 1.00 96.38 99 ALA A O 1
ATOM 786 N N . LYS A 1 100 ? -9.004 -3.141 8.012 1.00 97.38 100 LYS A N 1
ATOM 787 C CA . LYS A 1 100 ? -10.436 -3.498 8.066 1.00 97.38 100 LYS A CA 1
ATOM 788 C C . LYS A 1 100 ? -10.800 -4.164 9.396 1.00 97.38 100 LYS A C 1
ATOM 790 O O . LYS A 1 100 ? -11.807 -3.808 10.007 1.00 97.38 100 LYS A O 1
ATOM 795 N N . HIS A 1 101 ? -9.973 -5.089 9.884 1.00 97.19 101 HIS A N 1
ATOM 796 C CA . HIS A 1 101 ? -10.195 -5.715 11.190 1.00 97.19 101 HIS A CA 1
ATOM 797 C C . HIS A 1 101 ? -10.051 -4.727 12.352 1.00 97.19 101 HIS A C 1
ATOM 799 O O . HIS A 1 101 ? -10.852 -4.769 13.288 1.00 97.19 101 HIS A O 1
ATOM 805 N N . ALA A 1 102 ? -9.055 -3.836 12.308 1.00 96.06 102 ALA A N 1
ATOM 806 C CA . ALA A 1 102 ? -8.891 -2.789 13.315 1.00 96.06 102 ALA A CA 1
ATOM 807 C C . ALA A 1 102 ? -10.105 -1.846 13.340 1.00 96.06 102 ALA A C 1
ATOM 809 O O . ALA A 1 102 ? -10.640 -1.570 14.411 1.00 96.06 102 ALA A O 1
ATOM 810 N N . PHE A 1 103 ? -10.593 -1.442 12.165 1.00 96.19 103 PHE A N 1
ATOM 811 C CA . PHE A 1 103 ? -11.796 -0.628 12.022 1.00 96.19 103 PHE A CA 1
ATOM 812 C C . PHE A 1 103 ? -13.024 -1.320 12.621 1.00 96.19 103 PHE A C 1
ATOM 814 O O . PHE A 1 103 ? -13.697 -0.744 13.471 1.00 96.19 103 PHE A O 1
ATOM 821 N N . GLY A 1 104 ? -13.267 -2.585 12.260 1.00 96.75 104 GLY A N 1
ATOM 822 C CA . GLY A 1 104 ? -14.394 -3.349 12.798 1.00 96.75 104 GLY A CA 1
ATOM 823 C C . GLY A 1 104 ? -14.370 -3.462 14.326 1.00 96.75 104 GLY A C 1
ATOM 824 O O . GLY A 1 104 ? -15.404 -3.313 14.971 1.00 96.75 104 GLY A O 1
ATOM 825 N N . ARG A 1 105 ? -13.190 -3.656 14.934 1.00 95.44 105 ARG A N 1
ATOM 826 C CA . ARG A 1 105 ? -13.042 -3.671 16.402 1.00 95.44 105 ARG A CA 1
ATOM 827 C C . ARG A 1 105 ? -13.401 -2.327 17.033 1.00 95.44 105 ARG A C 1
ATOM 829 O O . ARG A 1 105 ? -14.080 -2.309 18.057 1.00 95.44 105 ARG A O 1
ATOM 836 N N . THR A 1 106 ? -12.964 -1.226 16.429 1.00 95.62 106 THR A N 1
ATOM 837 C CA . THR A 1 106 ? -13.300 0.128 16.886 1.00 95.62 106 THR A CA 1
ATOM 838 C C . THR A 1 106 ? -14.805 0.377 16.827 1.00 95.62 106 THR A C 1
ATOM 840 O O . THR A 1 106 ? -15.374 0.869 17.799 1.00 95.62 106 THR A O 1
ATOM 843 N N . GLU A 1 107 ? -15.470 -0.018 15.740 1.00 96.38 107 GLU A N 1
ATOM 844 C CA . GLU A 1 107 ? -16.921 0.148 15.598 1.00 96.38 107 GLU A CA 1
ATOM 845 C C . GLU A 1 107 ? -17.701 -0.677 16.629 1.00 96.38 107 GLU A C 1
ATOM 847 O O . GLU A 1 107 ? -18.581 -0.140 17.299 1.00 96.38 107 GLU A O 1
ATOM 852 N N . VAL A 1 108 ? -17.320 -1.940 16.857 1.00 95.81 108 VAL A N 1
ATOM 853 C CA . VAL A 1 108 ? -17.943 -2.777 17.898 1.00 95.81 108 VAL A CA 1
ATOM 854 C C . VAL A 1 108 ? -17.819 -2.132 19.281 1.00 95.81 108 VAL A C 1
ATOM 856 O O . VAL A 1 108 ? -18.786 -2.103 20.041 1.00 95.81 108 VAL A O 1
ATOM 859 N N . LEU A 1 109 ? -16.647 -1.587 19.619 1.00 93.44 109 LEU A N 1
ATOM 860 C CA . LEU A 1 109 ? -16.431 -0.940 20.914 1.00 93.44 109 LEU A CA 1
ATOM 861 C C . LEU A 1 109 ? -17.260 0.340 21.074 1.00 93.44 109 LEU A C 1
ATOM 863 O O . LEU A 1 109 ? -17.793 0.565 22.160 1.00 93.44 109 LEU A O 1
ATOM 867 N N . LYS A 1 110 ? -17.442 1.129 20.007 1.00 91.81 110 LYS A N 1
ATOM 868 C CA . LYS A 1 110 ? -18.347 2.292 20.014 1.00 91.81 110 LYS A CA 1
ATOM 869 C C . LYS A 1 110 ? -19.797 1.881 20.260 1.00 91.81 110 LYS A C 1
ATOM 871 O O . LYS A 1 110 ? -20.478 2.512 21.068 1.00 91.81 110 LYS A O 1
ATOM 876 N N . THR A 1 111 ? -20.268 0.816 19.606 1.00 92.69 111 THR A N 1
ATOM 877 C CA . THR A 1 111 ? -21.624 0.290 19.829 1.00 92.69 111 THR A CA 1
ATOM 878 C C . THR A 1 111 ? -21.800 -0.168 21.276 1.00 92.69 111 THR A C 1
ATOM 880 O O . THR A 1 111 ? -22.746 0.255 21.933 1.00 92.69 111 THR A O 1
ATOM 883 N N . LEU A 1 112 ? -20.849 -0.938 21.817 1.00 90.81 112 LEU A N 1
ATOM 884 C CA . LEU A 1 112 ? -20.891 -1.397 23.211 1.00 90.81 112 LEU A CA 1
ATOM 885 C C . LEU A 1 112 ? -20.868 -0.239 24.219 1.00 90.81 112 LEU A C 1
ATOM 887 O O . LEU A 1 112 ? -21.537 -0.307 25.251 1.00 90.81 112 LEU A O 1
ATOM 891 N N . GLU A 1 113 ? -20.110 0.825 23.943 1.00 88.50 113 GLU A N 1
ATOM 892 C CA . GLU A 1 113 ? -20.086 2.018 24.793 1.00 88.50 113 GLU A CA 1
ATOM 893 C C . GLU A 1 113 ? -21.438 2.753 24.772 1.00 88.50 113 GLU A C 1
ATOM 895 O O . GLU A 1 113 ? -21.921 3.185 25.822 1.00 88.50 113 GLU A O 1
ATOM 900 N N . SER A 1 114 ? -22.065 2.864 23.597 1.00 86.88 114 SER A N 1
ATOM 901 C CA . SER A 1 114 ? -23.390 3.471 23.425 1.00 86.88 114 SER A CA 1
ATOM 902 C C . SER A 1 114 ? -24.480 2.656 24.130 1.00 86.88 114 SER A C 1
ATOM 904 O O . SER A 1 114 ? -25.252 3.197 24.925 1.00 86.88 114 SER A O 1
ATOM 906 N N . ASP A 1 115 ? -24.467 1.332 23.964 1.00 87.56 115 ASP A N 1
ATOM 907 C CA . ASP A 1 115 ? -25.394 0.417 24.634 1.00 87.56 115 ASP A CA 1
ATOM 908 C C . ASP A 1 115 ? -25.261 0.496 26.161 1.00 87.56 115 ASP A C 1
ATOM 910 O O . ASP A 1 115 ? -26.265 0.561 26.875 1.00 87.56 115 ASP A O 1
ATOM 914 N N . ALA A 1 116 ? -24.029 0.558 26.679 1.00 82.69 116 ALA A N 1
ATOM 915 C CA . ALA A 1 116 ? -23.758 0.708 28.108 1.00 82.69 116 ALA A CA 1
ATOM 916 C C . ALA A 1 116 ? -24.217 2.064 28.678 1.00 82.69 116 ALA A C 1
ATOM 918 O O . ALA A 1 116 ? -24.501 2.155 29.876 1.00 82.69 116 ALA A O 1
ATOM 919 N N . LYS A 1 117 ? -24.282 3.112 27.846 1.00 78.94 117 LYS A N 1
ATOM 920 C CA . LYS A 1 117 ? -24.839 4.425 28.208 1.00 78.94 117 LYS A CA 1
ATOM 921 C C . LYS A 1 117 ? -26.370 4.431 28.158 1.00 78.94 117 LYS A C 1
ATOM 923 O O . LYS A 1 117 ? -26.964 5.076 29.007 1.00 78.94 117 LYS A O 1
ATOM 928 N N . SER A 1 118 ? -26.988 3.707 27.219 1.00 76.56 118 SER A N 1
ATOM 929 C CA . SER A 1 118 ? -28.454 3.649 27.051 1.00 76.56 118 SER A CA 1
ATOM 930 C C . SER A 1 118 ? -29.185 2.794 28.097 1.00 76.56 118 SER A C 1
ATOM 932 O O . SER A 1 118 ? -30.344 3.048 28.399 1.00 76.56 118 SER A O 1
ATOM 934 N N . LYS A 1 119 ? -28.516 1.778 28.663 1.00 63.66 119 LYS A N 1
ATOM 935 C CA . LYS A 1 119 ? -29.059 0.898 29.720 1.00 63.66 119 LYS A CA 1
ATOM 936 C C . LYS A 1 119 ? -28.922 1.477 31.140 1.00 63.66 119 LYS A C 1
ATOM 938 O O . LYS A 1 119 ? -29.109 0.746 32.112 1.00 63.66 119 LYS A O 1
ATOM 943 N N . ARG A 1 120 ? -28.534 2.747 31.263 1.00 53.31 120 ARG A N 1
ATOM 944 C CA . ARG A 1 120 ? -28.413 3.506 32.515 1.00 53.31 120 ARG A CA 1
ATOM 945 C C . ARG A 1 120 ? -29.464 4.597 32.554 1.00 53.31 120 ARG A C 1
ATOM 947 O O . ARG A 1 120 ? -29.951 4.843 33.675 1.00 53.31 120 ARG A O 1
#

Sequence (120 aa):
MTEASIKIRQLQVLAELKLNTELVRLSEISHEESVPLARLKAIAQEETHHKDNGGFEISQAALSGMDVKWQIWAGREKRSIMSDLARIAQKREDQLVIAKHAFGRTEVLKTLESDAKSKR

Solvent-accessible surface area (backbone atoms only — not comparable to full-atom values): 6494 Å² total; per-residue (Å²): 132,56,73,67,59,53,51,46,52,54,52,32,55,52,29,48,54,50,28,54,52,38,50,50,51,48,53,53,50,59,53,61,50,53,60,51,50,52,53,53,50,52,52,52,52,50,54,49,53,57,58,70,70,56,66,92,56,89,45,72,47,65,78,67,48,49,53,62,55,48,53,53,49,52,54,52,50,52,53,53,41,52,53,51,51,52,53,46,52,50,54,46,51,58,46,47,56,53,30,52,52,31,45,52,53,30,52,52,36,51,51,53,50,49,51,62,57,71,79,105

Foldseek 3Di:
DDPVLVVLVVQLVVLVVQLVVLVVVLVVLVVLLVVLVVVLVVLVVVVVVVVVVPPPDCDVCVVVVVVVVSVVVSVVSNVVSVVSVVVSVVVSVVSVVVSVVSVVSNVVSVVVSVVVVVVD

Mean predicted aligned error: 7.37 Å

Radius of gyration: 26.51 Å; Cα contacts (8 Å, |Δi|>4): 53; chains: 1; bounding box: 55×19×78 Å

Nearest PDB structures (foldseek):
  8iyj-assembly1_T5  TM=7.071E-01  e=1.143E+00  Mus musculus
  5c21-assembly1_B  TM=3.781E-01  e=4.033E-01  Escherichia coli
  5c22-assembly3_C  TM=2.579E-01  e=3.356E-01  Escherichia coli
  5c22-assembly4_D  TM=2.326E-01  e=4.288E-01  Escherichia coli

Secondary structure (DSSP, 8-state):
--HHHHHHHHHHHHHHHHHHHHHHHHHHHHHHTHHHHHHHHHHHHHHHHHHHTTSSS--HHHHTTHHHHHHHHHHHHHHHHHHHHHHHHHHHHHHHHHHHHHHHHHHHHHHHHHHHHHT-

pLDDT: mean 88.15, std 12.77, range [49.41, 98.06]

Organism: NCBI:txid658057